Protein AF-A0A959CD91-F1 (afdb_monomer_lite)

Structure (mmCIF, N/CA/C/O backbone):
data_AF-A0A959CD91-F1
#
_entry.id   AF-A0A959CD91-F1
#
loop_
_atom_site.group_PDB
_atom_site.id
_atom_site.type_symbol
_atom_site.label_atom_id
_atom_site.label_alt_id
_atom_site.label_comp_id
_atom_site.label_asym_id
_atom_site.label_en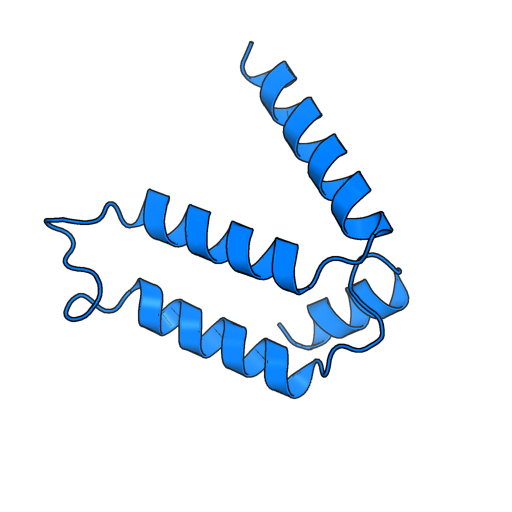tity_id
_atom_site.label_seq_id
_atom_site.pdbx_PDB_ins_code
_atom_site.Cartn_x
_atom_site.Cartn_y
_atom_site.Cartn_z
_atom_site.occupancy
_atom_site.B_iso_or_equiv
_atom_site.auth_seq_id
_atom_site.auth_comp_id
_atom_site.auth_asym_id
_atom_site.auth_atom_id
_atom_site.pdbx_PDB_model_num
ATOM 1 N N . ILE A 1 1 ? -7.425 -8.556 -1.641 1.00 92.88 1 ILE A N 1
ATOM 2 C CA . ILE A 1 1 ? -7.111 -7.138 -1.298 1.00 92.88 1 ILE A CA 1
ATOM 3 C C . ILE A 1 1 ? -8.317 -6.385 -0.736 1.00 92.88 1 ILE A C 1
ATOM 5 O O . ILE A 1 1 ? -8.195 -5.845 0.355 1.00 92.88 1 ILE A O 1
ATOM 9 N N . LYS A 1 2 ? -9.478 -6.369 -1.410 1.00 97.75 2 LYS A N 1
ATOM 10 C CA . LYS A 1 2 ? -10.693 -5.679 -0.926 1.00 97.75 2 LYS A CA 1
ATOM 11 C C . LYS A 1 2 ? -11.065 -6.018 0.527 1.00 97.75 2 LYS A C 1
ATOM 13 O O . LYS A 1 2 ? -11.196 -5.112 1.339 1.00 97.75 2 LYS A O 1
ATOM 18 N N . GLU A 1 3 ? -11.105 -7.302 0.880 1.00 98.31 3 GLU A N 1
ATOM 19 C CA . GLU A 1 3 ? -11.395 -7.755 2.253 1.00 98.31 3 GLU A CA 1
ATOM 20 C C . GLU A 1 3 ? -10.410 -7.204 3.299 1.00 98.31 3 GLU A C 1
ATOM 22 O O . GLU A 1 3 ? -10.795 -6.913 4.430 1.00 98.31 3 GLU A O 1
ATOM 27 N N . ASN A 1 4 ? -9.134 -7.025 2.927 1.00 98.06 4 ASN A N 1
ATOM 28 C CA . ASN A 1 4 ? -8.140 -6.402 3.802 1.00 98.06 4 ASN A CA 1
ATOM 29 C C . ASN A 1 4 ? -8.472 -4.926 4.043 1.00 98.06 4 ASN A C 1
ATOM 31 O O . ASN A 1 4 ? -8.410 -4.472 5.181 1.00 98.06 4 ASN A O 1
ATOM 35 N N . LEU A 1 5 ? -8.852 -4.199 2.989 1.00 98.50 5 LEU A N 1
ATOM 36 C CA . LEU A 1 5 ? -9.248 -2.794 3.091 1.00 98.50 5 LEU A CA 1
ATOM 37 C C . LEU A 1 5 ? -10.485 -2.639 3.983 1.00 98.50 5 LEU A C 1
ATOM 39 O O . LEU A 1 5 ? -10.479 -1.835 4.909 1.00 98.50 5 LEU A O 1
ATOM 43 N N . GLU A 1 6 ? -11.512 -3.459 3.767 1.00 98.62 6 GLU A N 1
ATOM 44 C CA . GLU A 1 6 ? -12.727 -3.455 4.588 1.00 98.62 6 GLU A CA 1
ATOM 45 C C . GLU A 1 6 ? -12.432 -3.795 6.052 1.00 98.62 6 GLU A C 1
ATOM 47 O O . GLU A 1 6 ? -12.963 -3.158 6.962 1.00 98.62 6 GLU A O 1
ATOM 52 N N . ARG A 1 7 ? -11.557 -4.776 6.299 1.00 98.56 7 ARG A N 1
ATOM 53 C CA . ARG A 1 7 ? -11.123 -5.124 7.654 1.00 98.56 7 ARG A CA 1
ATOM 54 C C . ARG A 1 7 ? -10.381 -3.970 8.324 1.00 98.56 7 ARG A C 1
ATOM 56 O O . ARG A 1 7 ? -10.717 -3.647 9.457 1.00 98.56 7 ARG A O 1
ATOM 63 N N . GLY A 1 8 ? -9.418 -3.344 7.651 1.00 98.25 8 GLY A N 1
ATOM 64 C CA . GLY A 1 8 ? -8.676 -2.223 8.231 1.00 98.25 8 GLY A CA 1
ATOM 65 C C . GLY A 1 8 ? -9.551 -0.991 8.475 1.00 98.25 8 GLY A C 1
ATOM 66 O O . GLY A 1 8 ? -9.349 -0.288 9.461 1.00 98.25 8 GLY A O 1
ATOM 67 N N . ILE A 1 9 ? -10.589 -0.773 7.658 1.00 98.56 9 ILE A N 1
ATOM 68 C CA . ILE A 1 9 ? -11.622 0.240 7.930 1.00 98.56 9 ILE A CA 1
ATOM 69 C C . ILE A 1 9 ? -12.391 -0.112 9.210 1.00 98.56 9 ILE A C 1
ATOM 71 O O . ILE A 1 9 ? -12.502 0.732 10.096 1.00 98.56 9 ILE A O 1
ATOM 75 N N . ARG A 1 10 ? -12.864 -1.361 9.357 1.00 98.50 10 ARG A N 1
ATOM 76 C CA . ARG A 1 10 ? -13.551 -1.821 10.585 1.00 98.50 10 ARG A CA 1
ATOM 77 C C . ARG A 1 10 ? -12.674 -1.711 11.834 1.00 98.50 10 ARG A C 1
ATOM 79 O O . ARG A 1 10 ? -13.187 -1.455 12.914 1.00 98.50 10 ARG A O 1
ATOM 86 N N . GLN A 1 11 ? -11.367 -1.909 11.687 1.00 98.00 11 GLN A N 1
ATOM 87 C CA . GLN A 1 11 ? -10.384 -1.790 12.767 1.00 98.00 11 GLN A CA 1
ATOM 88 C C . GLN A 1 11 ? -9.939 -0.342 13.030 1.00 98.00 11 GLN A C 1
ATOM 90 O O . GLN A 1 11 ? -9.184 -0.105 13.967 1.00 98.00 11 GLN A O 1
ATOM 95 N N . GLY A 1 12 ? -10.354 0.623 12.203 1.00 98.06 12 GLY A N 1
ATOM 96 C CA . GLY A 1 12 ? -9.939 2.023 12.308 1.00 98.06 12 GLY A CA 1
ATOM 97 C C . GLY A 1 12 ? -8.497 2.302 11.871 1.00 98.06 12 GLY A C 1
ATOM 98 O O . GLY A 1 12 ? -8.039 3.437 11.989 1.00 98.06 12 GLY A O 1
ATOM 99 N N . THR A 1 13 ? -7.773 1.312 11.342 1.00 98.19 13 THR A N 1
ATOM 100 C CA . THR A 1 13 ? -6.383 1.453 10.874 1.00 98.19 13 THR A CA 1
ATOM 101 C C . THR A 1 13 ? -6.297 2.008 9.450 1.00 98.19 13 THR A C 1
ATOM 103 O O . THR A 1 13 ? -5.296 2.624 9.085 1.00 98.19 13 THR A O 1
ATOM 106 N N . TYR A 1 14 ? -7.357 1.869 8.650 1.00 98.62 14 TYR A N 1
ATOM 107 C CA . TYR A 1 14 ? -7.482 2.499 7.333 1.00 98.62 14 TYR A CA 1
ATOM 108 C C . TYR A 1 14 ? -8.551 3.592 7.327 1.00 98.62 14 TYR A C 1
ATOM 110 O O . TYR A 1 14 ? -9.449 3.623 8.167 1.00 98.62 14 TYR A O 1
ATOM 118 N N . ARG A 1 15 ? -8.440 4.524 6.379 1.00 98.50 15 ARG A N 1
ATOM 119 C CA . ARG A 1 15 ? -9.331 5.683 6.255 1.00 98.50 15 ARG A CA 1
ATOM 120 C C . ARG A 1 15 ? -10.785 5.238 6.010 1.00 98.50 15 ARG A C 1
ATOM 122 O O . ARG A 1 15 ? -11.024 4.470 5.079 1.00 98.50 15 ARG A O 1
ATOM 129 N N . PRO A 1 16 ? -11.770 5.765 6.760 1.00 98.06 16 PRO A N 1
ATOM 130 C CA . PRO A 1 16 ? -13.163 5.324 6.650 1.00 98.06 16 PRO A CA 1
ATOM 131 C C . PRO A 1 16 ? -13.844 5.756 5.344 1.00 98.06 16 PRO A C 1
ATOM 133 O O . PRO A 1 16 ? -14.849 5.172 4.960 1.00 98.06 16 PRO A O 1
ATOM 136 N N . ASN A 1 17 ? -13.302 6.761 4.649 1.00 97.56 17 ASN A N 1
ATOM 137 C CA . ASN A 1 17 ? -13.852 7.284 3.397 1.00 97.56 17 ASN A CA 1
ATOM 138 C C . ASN A 1 17 ? -13.263 6.639 2.131 1.00 97.56 17 ASN A C 1
ATOM 140 O O . ASN A 1 17 ? -13.454 7.159 1.032 1.00 97.56 17 ASN A O 1
ATOM 144 N N . LEU A 1 18 ? -12.520 5.537 2.261 1.00 97.69 18 LEU A N 1
ATOM 145 C CA . LEU A 1 18 ? -12.050 4.784 1.101 1.00 97.69 18 LEU A CA 1
ATOM 146 C C . LEU A 1 18 ? -13.213 4.042 0.452 1.00 97.69 18 LEU A C 1
ATOM 148 O O . LEU A 1 18 ? -14.078 3.506 1.136 1.00 97.69 18 LEU A O 1
ATOM 152 N N . ASN A 1 19 ? -13.167 3.927 -0.873 1.00 98.38 19 ASN A N 1
ATOM 153 C CA . ASN A 1 19 ? -13.948 2.933 -1.595 1.00 98.38 19 ASN A CA 1
ATOM 154 C C . ASN A 1 19 ? -13.081 1.668 -1.776 1.00 98.38 19 ASN A C 1
ATOM 156 O O . ASN A 1 19 ? -12.153 1.694 -2.593 1.00 98.38 19 ASN A O 1
ATOM 160 N N . PRO A 1 20 ? -13.345 0.565 -1.0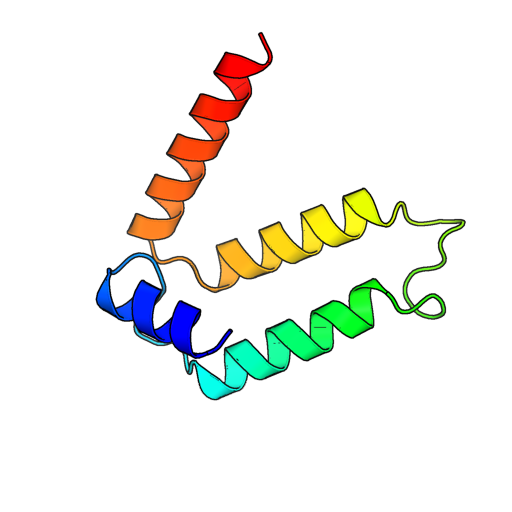44 1.00 98.19 20 PRO A N 1
ATOM 161 C CA . PRO A 1 20 ? -12.494 -0.625 -1.079 1.00 98.19 20 PRO A CA 1
ATOM 162 C C . PRO A 1 20 ? -12.425 -1.293 -2.454 1.00 98.19 20 PRO A C 1
ATOM 164 O O . PRO A 1 20 ? -11.407 -1.896 -2.785 1.00 98.19 20 PRO A O 1
ATOM 167 N N . ASP A 1 21 ? -13.484 -1.180 -3.259 1.00 98.44 21 ASP A N 1
ATOM 168 C CA . ASP A 1 21 ? -13.543 -1.773 -4.596 1.00 98.44 21 ASP A CA 1
ATOM 169 C C . ASP A 1 21 ? -12.583 -1.067 -5.564 1.00 98.44 21 ASP A C 1
ATOM 171 O O . ASP A 1 21 ? -11.758 -1.708 -6.217 1.00 98.44 21 ASP A O 1
ATOM 175 N N . ILE A 1 22 ? -12.626 0.268 -5.580 1.00 98.50 22 ILE A N 1
ATOM 176 C CA . ILE A 1 22 ? -11.748 1.097 -6.417 1.00 98.50 22 ILE A CA 1
ATOM 177 C C . ILE A 1 22 ? -10.291 0.943 -5.972 1.00 98.50 22 ILE A C 1
ATOM 179 O O . ILE A 1 22 ? -9.407 0.693 -6.791 1.00 98.50 22 ILE A O 1
ATOM 183 N N . VAL A 1 23 ? -10.026 1.060 -4.670 1.00 98.44 23 VAL A N 1
ATOM 184 C CA . VAL A 1 23 ? -8.655 1.035 -4.139 1.00 98.44 23 VAL A CA 1
ATOM 185 C C . VAL A 1 23 ? -8.009 -0.341 -4.318 1.00 98.44 23 VAL A C 1
ATOM 187 O O . VAL A 1 23 ? -6.819 -0.411 -4.622 1.00 98.44 23 VAL A O 1
ATOM 190 N N . ALA A 1 24 ? -8.775 -1.434 -4.214 1.00 98.19 24 ALA A N 1
ATOM 191 C CA . ALA A 1 24 ? -8.264 -2.772 -4.506 1.00 98.19 24 ALA A CA 1
ATOM 192 C C . ALA A 1 24 ? -7.858 -2.931 -5.979 1.00 98.19 24 ALA A C 1
ATOM 194 O O . ALA A 1 24 ? -6.794 -3.486 -6.252 1.00 98.19 24 ALA A O 1
ATOM 195 N N . LYS A 1 25 ? -8.661 -2.417 -6.921 1.00 98.00 25 LYS A N 1
ATOM 196 C CA . LYS A 1 25 ? -8.337 -2.438 -8.359 1.00 98.00 25 LYS A CA 1
ATOM 197 C C . LYS A 1 25 ? -7.097 -1.599 -8.671 1.00 98.00 25 LYS A C 1
ATOM 199 O O . LYS A 1 25 ? -6.212 -2.068 -9.380 1.00 98.00 25 LYS A O 1
ATOM 204 N N . LEU A 1 26 ? -6.992 -0.404 -8.082 1.00 97.88 26 LEU A N 1
ATOM 205 C CA . LEU A 1 26 ? -5.804 0.447 -8.209 1.00 97.88 26 LEU A CA 1
ATOM 206 C C . LEU A 1 26 ? -4.547 -0.226 -7.653 1.00 97.88 26 LEU A C 1
ATOM 208 O O . LEU A 1 26 ? -3.486 -0.109 -8.257 1.00 97.88 26 LEU A O 1
ATOM 212 N N . TYR A 1 27 ? -4.650 -0.920 -6.515 1.00 96.94 27 TYR A N 1
ATOM 213 C CA . TYR A 1 27 ? -3.529 -1.669 -5.952 1.00 96.94 27 TYR A CA 1
ATOM 214 C C . TYR A 1 27 ? -3.036 -2.725 -6.945 1.00 96.94 27 TYR A C 1
ATOM 216 O O . TYR A 1 27 ? -1.875 -2.666 -7.334 1.00 96.94 27 TYR A O 1
ATOM 224 N N . VAL A 1 28 ? -3.924 -3.605 -7.421 1.00 95.56 28 VAL A N 1
ATOM 225 C CA . VAL A 1 28 ? -3.569 -4.680 -8.365 1.00 95.56 28 VAL A CA 1
ATOM 226 C C . VAL A 1 28 ? -2.975 -4.121 -9.659 1.00 95.56 28 VAL A C 1
ATOM 228 O O . VAL A 1 28 ? -1.916 -4.574 -10.081 1.00 95.56 28 VAL A O 1
ATOM 231 N N . GLY A 1 29 ? -3.593 -3.092 -10.250 1.00 96.50 29 GLY A N 1
ATOM 232 C CA . GLY A 1 29 ? -3.072 -2.467 -11.470 1.00 96.50 29 GLY A CA 1
ATOM 233 C C . GLY A 1 29 ? -1.675 -1.869 -11.282 1.00 96.50 29 GLY A C 1
ATOM 234 O O . GLY A 1 29 ? -0.804 -2.041 -12.129 1.00 96.50 29 GLY A O 1
ATOM 235 N N . LYS A 1 30 ? -1.417 -1.227 -10.136 1.00 94.44 30 LYS A N 1
ATOM 236 C CA . LYS A 1 30 ? -0.082 -0.707 -9.813 1.00 94.44 30 LYS A CA 1
ATOM 237 C C . LYS A 1 30 ? 0.944 -1.808 -9.558 1.00 94.44 30 LYS A C 1
ATOM 239 O O . LYS A 1 30 ? 2.110 -1.592 -9.846 1.00 94.44 30 LYS A O 1
ATOM 244 N N . THR A 1 31 ? 0.541 -2.973 -9.045 1.00 92.31 31 THR A N 1
ATOM 245 C CA . THR A 1 31 ? 1.461 -4.115 -8.911 1.00 92.31 31 THR A CA 1
ATOM 246 C C . THR A 1 31 ? 1.992 -4.543 -10.279 1.00 92.31 31 THR A C 1
ATOM 248 O O . THR A 1 31 ? 3.190 -4.766 -10.413 1.00 92.31 31 THR A O 1
ATOM 251 N N . SER A 1 32 ? 1.129 -4.597 -11.300 1.00 92.56 32 SER A N 1
ATOM 252 C CA . SER A 1 32 ? 1.557 -4.850 -12.681 1.00 92.56 32 SER A CA 1
ATOM 253 C C . SER A 1 32 ? 2.445 -3.729 -13.219 1.00 92.56 32 SER A C 1
ATOM 255 O O . SER A 1 32 ? 3.470 -4.018 -13.817 1.00 92.56 32 SER A O 1
ATOM 257 N N . LEU A 1 33 ? 2.097 -2.468 -12.941 1.00 93.38 33 LEU A N 1
ATOM 258 C CA . LEU A 1 33 ? 2.882 -1.303 -13.363 1.00 93.38 33 LEU A CA 1
ATOM 259 C C . LEU A 1 33 ? 4.317 -1.323 -12.818 1.00 93.38 33 LEU A C 1
ATOM 261 O O . LEU A 1 33 ? 5.243 -0.967 -13.525 1.00 93.38 33 LEU A O 1
ATOM 265 N N . VAL A 1 34 ? 4.513 -1.742 -11.566 1.00 93.25 34 VAL A N 1
ATOM 266 C CA . VAL A 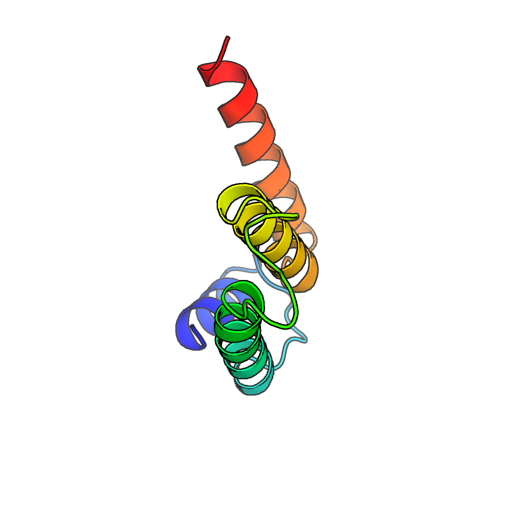1 34 ? 5.846 -1.831 -10.942 1.00 93.25 34 VAL A CA 1
ATOM 267 C C . VAL A 1 34 ? 6.723 -2.914 -11.587 1.00 93.25 34 VAL A C 1
ATOM 269 O O . VAL A 1 34 ? 7.943 -2.844 -11.485 1.00 93.25 34 VAL A O 1
ATOM 272 N N . ALA A 1 35 ? 6.116 -3.897 -12.254 1.00 88.00 35 ALA A N 1
ATOM 273 C CA . ALA A 1 35 ? 6.814 -4.950 -12.989 1.00 88.00 35 ALA A CA 1
ATOM 274 C C . ALA A 1 35 ? 6.943 -4.655 -14.498 1.00 88.00 35 ALA A C 1
ATOM 276 O O . ALA A 1 35 ? 7.428 -5.503 -15.242 1.00 88.00 35 ALA A O 1
ATOM 277 N N . ASP A 1 36 ? 6.480 -3.490 -14.954 1.00 95.12 36 ASP A N 1
ATOM 278 C CA . ASP A 1 36 ? 6.531 -3.078 -16.354 1.00 95.12 36 ASP A CA 1
ATOM 279 C C . ASP A 1 36 ? 7.936 -2.554 -16.702 1.00 95.12 36 ASP A C 1
ATOM 281 O O . ASP A 1 36 ? 8.336 -1.487 -16.237 1.00 95.12 36 ASP A O 1
ATOM 285 N N . GLU A 1 37 ? 8.693 -3.299 -17.515 1.00 94.00 37 GLU A N 1
ATOM 286 C CA . GLU A 1 37 ? 10.059 -2.922 -17.913 1.00 94.00 37 GLU A CA 1
ATOM 287 C C . GLU A 1 37 ? 10.119 -1.779 -18.940 1.00 94.00 37 GLU A C 1
ATOM 289 O O . GLU A 1 37 ? 11.181 -1.173 -19.098 1.00 94.00 37 GLU A O 1
ATOM 294 N N . GLU A 1 38 ? 9.013 -1.447 -19.620 1.00 96.50 38 GLU A N 1
ATOM 295 C CA . GLU A 1 38 ? 8.956 -0.262 -20.484 1.00 96.50 38 GLU A CA 1
ATOM 296 C C . GLU A 1 38 ? 8.879 1.010 -19.634 1.00 96.50 38 GLU A C 1
ATOM 298 O O . GLU A 1 38 ? 9.536 2.007 -19.943 1.00 96.50 38 GLU A O 1
ATOM 303 N N . MET A 1 39 ? 8.113 0.971 -18.538 1.00 95.94 39 MET A N 1
ATOM 304 C CA . MET A 1 39 ? 8.008 2.094 -17.604 1.00 95.94 39 MET A CA 1
ATOM 305 C C . MET A 1 39 ? 9.170 2.154 -16.606 1.00 95.94 39 MET A C 1
ATOM 307 O O . MET A 1 39 ? 9.652 3.243 -16.290 1.00 95.94 39 MET A O 1
ATOM 311 N N . PHE A 1 40 ? 9.623 1.003 -16.111 1.00 96.31 40 PHE A N 1
ATOM 312 C CA . PHE A 1 40 ? 10.675 0.881 -15.107 1.00 96.31 40 PHE A CA 1
ATOM 313 C C . PHE A 1 40 ? 11.771 -0.098 -15.557 1.00 96.31 40 PHE A C 1
ATOM 315 O O . PHE A 1 40 ? 11.844 -1.227 -15.065 1.00 96.31 40 PHE A O 1
ATOM 322 N N . PRO A 1 41 ? 12.670 0.318 -16.469 1.00 96.88 41 PRO A N 1
ATOM 323 C CA . PRO A 1 41 ? 13.735 -0.550 -16.954 1.00 96.88 41 PRO A CA 1
ATOM 324 C C . PRO A 1 41 ? 14.634 -1.054 -15.816 1.00 96.88 41 PRO A C 1
ATOM 326 O O . PRO A 1 41 ? 15.217 -0.257 -15.076 1.00 96.88 41 PRO A O 1
ATOM 329 N N . ALA A 1 42 ? 14.846 -2.370 -15.725 1.00 93.69 42 ALA A N 1
ATOM 330 C CA . ALA A 1 42 ? 15.638 -2.995 -14.654 1.00 93.69 42 ALA A CA 1
ATOM 331 C C . ALA A 1 42 ? 17.113 -2.539 -14.608 1.00 93.69 42 ALA A C 1
ATOM 333 O O . ALA A 1 42 ? 17.787 -2.675 -13.588 1.00 93.69 42 ALA A O 1
ATOM 334 N N . ARG A 1 43 ? 17.625 -1.975 -15.713 1.00 95.88 43 ARG A N 1
ATOM 335 C CA . ARG A 1 43 ? 18.965 -1.363 -15.786 1.00 95.88 43 ARG A CA 1
ATOM 336 C C . ARG A 1 43 ? 19.066 -0.012 -15.066 1.00 95.88 43 ARG A C 1
ATOM 338 O O . ARG A 1 43 ? 20.172 0.429 -14.774 1.00 95.88 43 ARG A O 1
ATOM 345 N N . GLU A 1 44 ? 17.937 0.649 -14.830 1.00 97.00 44 GLU A N 1
ATOM 346 C CA . GLU A 1 44 ? 17.848 1.968 -14.189 1.00 97.00 44 GLU A CA 1
ATOM 347 C C . GLU A 1 44 ? 17.211 1.890 -12.798 1.00 97.00 44 GLU A C 1
ATOM 349 O O . GLU A 1 44 ? 17.574 2.668 -11.915 1.00 97.00 44 GLU A O 1
ATOM 354 N N . TYR A 1 45 ? 16.305 0.935 -12.576 1.00 96.62 45 TYR A N 1
ATOM 355 C CA . TYR A 1 45 ? 15.550 0.823 -11.336 1.00 96.62 45 TYR A CA 1
ATOM 356 C C . TYR A 1 45 ? 15.719 -0.549 -10.675 1.00 96.62 45 TYR A C 1
ATOM 358 O O . TYR A 1 45 ? 15.420 -1.586 -11.264 1.00 96.62 45 TYR A O 1
ATOM 366 N N . ASP A 1 46 ? 16.138 -0.557 -9.405 1.00 94.69 46 ASP A N 1
ATOM 367 C CA . ASP A 1 46 ? 16.127 -1.771 -8.585 1.00 94.69 46 ASP A CA 1
ATOM 368 C C . ASP A 1 46 ? 14.681 -2.124 -8.216 1.00 94.69 46 ASP A C 1
ATOM 370 O O . ASP A 1 46 ? 13.990 -1.368 -7.526 1.00 94.69 46 ASP A O 1
ATOM 374 N N . ILE A 1 47 ? 14.236 -3.303 -8.649 1.00 91.38 47 ILE A N 1
ATOM 375 C CA . ILE A 1 47 ? 12.872 -3.789 -8.434 1.00 91.38 47 ILE A CA 1
ATOM 376 C C . ILE A 1 47 ? 12.484 -3.825 -6.947 1.00 91.38 47 ILE A C 1
ATOM 378 O O . ILE A 1 47 ? 11.343 -3.540 -6.595 1.00 91.38 47 ILE A O 1
ATOM 382 N N . ARG A 1 48 ? 13.429 -4.098 -6.039 1.00 93.56 48 ARG A N 1
ATOM 383 C CA . ARG A 1 48 ? 13.175 -4.122 -4.589 1.00 93.56 48 ARG A CA 1
ATOM 384 C C . ARG A 1 48 ? 12.880 -2.723 -4.069 1.00 93.56 48 ARG A C 1
ATOM 386 O O . ARG A 1 48 ? 11.963 -2.557 -3.268 1.00 93.56 48 ARG A O 1
ATOM 393 N N . VAL A 1 49 ? 13.630 -1.726 -4.543 1.00 95.38 49 VAL A N 1
ATOM 394 C CA . VAL A 1 49 ? 13.414 -0.316 -4.191 1.00 95.38 49 VAL A CA 1
ATOM 395 C C . VAL A 1 49 ? 12.079 0.163 -4.754 1.00 95.38 49 VAL A C 1
ATOM 397 O O . VAL A 1 49 ? 11.294 0.762 -4.026 1.00 95.38 49 VAL A O 1
ATOM 400 N N . LEU A 1 50 ? 11.762 -0.175 -6.006 1.00 95.25 50 LEU A N 1
ATOM 401 C CA . LEU A 1 50 ? 10.468 0.145 -6.611 1.00 95.25 50 LEU A CA 1
ATOM 402 C C . LEU A 1 50 ? 9.289 -0.443 -5.833 1.00 95.25 50 LEU A C 1
ATOM 404 O O . LEU A 1 50 ? 8.345 0.278 -5.508 1.00 95.25 50 LEU A O 1
ATOM 408 N N . PHE A 1 51 ? 9.342 -1.735 -5.497 1.00 94.50 51 PHE A N 1
ATOM 409 C CA . PHE A 1 51 ? 8.305 -2.366 -4.682 1.00 94.50 51 PHE A CA 1
ATOM 410 C C . PHE A 1 51 ? 8.207 -1.723 -3.295 1.00 94.50 51 PHE A C 1
ATOM 412 O O . PHE A 1 51 ? 7.096 -1.504 -2.808 1.00 94.50 51 PHE A O 1
ATOM 419 N N . TRP A 1 52 ? 9.338 -1.378 -2.672 1.00 94.81 52 TRP A N 1
ATOM 420 C CA . TRP A 1 52 ? 9.359 -0.689 -1.382 1.00 94.81 52 TRP A CA 1
ATOM 421 C C . TRP A 1 52 ? 8.673 0.680 -1.445 1.00 94.81 52 TRP A C 1
ATOM 423 O O . TRP A 1 52 ? 7.809 0.975 -0.613 1.00 94.81 52 TRP A O 1
ATOM 433 N N . GLU A 1 53 ? 8.998 1.496 -2.446 1.00 96.00 53 GLU A N 1
ATOM 434 C CA . GLU A 1 53 ? 8.373 2.804 -2.660 1.00 96.00 53 GLU A CA 1
ATOM 435 C C . GLU A 1 53 ? 6.880 2.671 -2.974 1.00 96.00 53 GLU A C 1
ATOM 437 O O . GLU A 1 53 ? 6.052 3.372 -2.389 1.00 96.00 53 GLU A O 1
ATOM 442 N N . TYR A 1 54 ? 6.497 1.714 -3.821 1.00 96.19 54 TYR A N 1
ATOM 443 C CA . TYR A 1 54 ? 5.098 1.439 -4.144 1.00 96.19 54 TYR A CA 1
ATOM 444 C C . TYR A 1 54 ? 4.272 1.050 -2.910 1.00 96.19 54 TYR A C 1
ATOM 446 O O . TYR A 1 54 ? 3.180 1.592 -2.698 1.00 96.19 54 TYR A O 1
ATOM 454 N N . ILE A 1 55 ? 4.776 0.134 -2.079 1.00 95.25 55 ILE A N 1
ATOM 455 C CA . ILE A 1 55 ? 4.074 -0.295 -0.867 1.00 95.25 55 ILE A CA 1
ATOM 456 C C . ILE A 1 55 ? 3.986 0.855 0.136 1.00 95.25 55 ILE A C 1
ATOM 458 O O . ILE A 1 55 ? 2.905 1.093 0.682 1.00 95.25 55 ILE A O 1
ATOM 462 N N . ASN A 1 56 ? 5.066 1.619 0.337 1.00 95.19 56 ASN A N 1
ATOM 463 C CA . ASN A 1 56 ? 5.032 2.798 1.201 1.00 95.19 56 ASN A CA 1
ATOM 464 C C . ASN A 1 56 ? 4.011 3.820 0.704 1.00 95.19 56 ASN A C 1
ATOM 466 O O . ASN A 1 56 ? 3.158 4.251 1.483 1.00 95.19 56 ASN A O 1
ATOM 470 N N . TYR A 1 57 ? 4.040 4.155 -0.583 1.00 96.25 57 TYR A N 1
ATOM 471 C CA . TYR A 1 57 ? 3.066 5.041 -1.207 1.00 96.25 57 TYR A CA 1
ATOM 472 C C . TYR A 1 57 ? 1.631 4.551 -0.964 1.00 96.25 57 TYR A C 1
ATOM 474 O O . TYR A 1 57 ? 0.763 5.325 -0.551 1.00 96.25 57 TYR A O 1
ATOM 482 N N . HIS A 1 58 ? 1.368 3.256 -1.174 1.00 97.19 58 HIS A N 1
ATOM 483 C CA . HIS A 1 58 ? 0.036 2.689 -0.993 1.00 97.19 58 HIS A CA 1
ATOM 484 C C . HIS A 1 58 ? -0.434 2.772 0.463 1.00 97.19 58 HIS A C 1
ATOM 486 O O . HIS A 1 58 ? -1.533 3.267 0.716 1.00 97.19 58 HIS A O 1
ATOM 492 N N . ILE A 1 59 ? 0.398 2.338 1.417 1.00 96.25 59 ILE A N 1
ATOM 493 C CA . ILE A 1 59 ? 0.056 2.329 2.845 1.00 96.25 59 ILE A CA 1
ATOM 494 C C . ILE A 1 59 ? -0.224 3.750 3.342 1.00 96.25 59 ILE A C 1
ATOM 496 O O . ILE A 1 59 ? -1.244 3.960 3.997 1.00 96.25 59 ILE A O 1
ATOM 500 N N . HIS A 1 60 ? 0.604 4.741 2.993 1.00 95.75 60 HIS A N 1
ATOM 501 C CA . HIS A 1 60 ? 0.358 6.133 3.399 1.00 95.75 60 HIS A CA 1
ATOM 502 C C . HIS A 1 60 ? -0.920 6.703 2.767 1.00 95.75 60 HIS A C 1
ATOM 504 O O . HIS A 1 60 ? -1.608 7.504 3.399 1.00 95.75 60 HIS A O 1
ATOM 510 N N . GLY A 1 61 ? -1.280 6.261 1.558 1.00 96.94 61 GLY A N 1
ATOM 511 C CA . GLY A 1 61 ? -2.527 6.654 0.902 1.00 96.94 61 GLY A CA 1
ATOM 512 C C . GLY A 1 61 ? -3.791 6.120 1.591 1.00 96.94 61 GLY A C 1
ATOM 513 O O . GLY A 1 61 ? -4.818 6.812 1.607 1.00 96.94 61 GLY A O 1
ATOM 514 N N . ILE A 1 62 ? -3.727 4.912 2.169 1.00 98.19 62 ILE A N 1
ATOM 515 C CA . ILE A 1 62 ? -4.888 4.240 2.780 1.00 98.19 62 ILE A CA 1
ATOM 516 C C . ILE A 1 62 ? -4.953 4.361 4.308 1.00 98.19 62 ILE A C 1
ATOM 518 O O . ILE A 1 62 ? -6.038 4.219 4.871 1.00 98.19 62 ILE A O 1
ATOM 522 N N . ALA A 1 63 ? -3.836 4.619 4.990 1.00 98.25 63 ALA A N 1
ATOM 523 C CA . ALA A 1 63 ? -3.774 4.639 6.449 1.00 98.25 63 ALA A CA 1
ATOM 524 C C . ALA A 1 63 ? -4.560 5.814 7.056 1.00 98.25 63 ALA A C 1
ATOM 526 O O . ALA A 1 63 ? -4.453 6.968 6.618 1.00 98.25 63 ALA A O 1
ATOM 527 N N . SER A 1 64 ? -5.342 5.522 8.099 1.00 98.50 64 SER A N 1
ATOM 528 C CA . SER A 1 64 ? -5.943 6.550 8.957 1.00 98.50 64 SER A CA 1
ATOM 529 C C . SER A 1 64 ? -4.863 7.252 9.794 1.00 98.50 64 SER A C 1
ATOM 531 O O . SER A 1 64 ? -3.696 6.858 9.770 1.00 98.50 64 SER A O 1
ATOM 533 N N . ASP A 1 65 ? -5.230 8.279 10.564 1.00 97.69 65 ASP A N 1
ATOM 534 C CA . ASP A 1 65 ? -4.289 8.889 11.516 1.00 97.69 65 ASP A CA 1
ATOM 535 C C . ASP A 1 65 ? -3.771 7.858 12.533 1.00 97.69 65 ASP A C 1
ATOM 537 O O . ASP A 1 65 ? -2.581 7.839 12.846 1.00 97.69 65 ASP A O 1
ATOM 541 N N . GLU A 1 66 ? -4.637 6.948 12.987 1.00 97.12 66 GLU A N 1
ATOM 542 C CA . GLU A 1 66 ? -4.247 5.866 13.894 1.00 97.12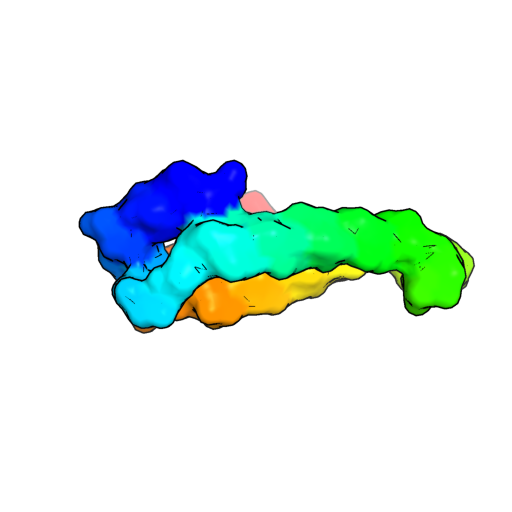 66 GLU A CA 1
ATOM 543 C C . GLU A 1 66 ? -3.376 4.817 13.193 1.00 97.12 66 GLU A C 1
ATOM 545 O O . GLU A 1 66 ? -2.339 4.415 13.720 1.00 97.12 66 GLU A O 1
ATOM 550 N N . GLY A 1 67 ? -3.723 4.439 11.960 1.00 97.56 67 GLY A N 1
ATOM 551 C CA . GLY A 1 67 ? -2.890 3.558 11.141 1.00 97.56 67 GLY A CA 1
ATOM 552 C C . GLY A 1 67 ? -1.494 4.125 10.889 1.00 97.56 67 GLY A C 1
ATOM 553 O O . GLY A 1 67 ? -0.515 3.383 10.936 1.00 97.56 67 GLY A O 1
ATOM 554 N N . ARG A 1 68 ? -1.375 5.444 10.684 1.00 96.69 68 ARG A N 1
ATOM 555 C CA . ARG A 1 68 ? -0.079 6.124 10.533 1.00 96.69 68 ARG A CA 1
ATOM 556 C C . ARG A 1 68 ? 0.741 6.072 11.818 1.00 96.69 68 ARG A C 1
ATOM 558 O O . ARG A 1 68 ? 1.917 5.733 11.763 1.00 96.69 68 ARG A O 1
ATOM 565 N N . ARG A 1 69 ? 0.133 6.320 12.983 1.00 96.31 69 ARG A N 1
ATOM 566 C CA . ARG A 1 69 ? 0.828 6.160 14.275 1.00 96.31 69 ARG A CA 1
ATOM 567 C C . ARG A 1 69 ? 1.319 4.730 14.486 1.00 96.31 69 ARG A C 1
ATOM 569 O O . ARG A 1 69 ? 2.427 4.532 14.977 1.00 96.31 69 ARG A O 1
ATOM 576 N N . LEU A 1 70 ? 0.509 3.739 14.115 1.00 95.00 70 LEU A N 1
ATOM 577 C CA . LEU A 1 70 ? 0.887 2.332 14.197 1.00 95.00 70 LEU A CA 1
ATOM 578 C C . LEU A 1 70 ? 2.065 2.004 13.263 1.00 95.00 70 LEU A C 1
ATOM 580 O O . LEU A 1 70 ? 3.010 1.344 13.689 1.00 95.00 70 LEU A O 1
ATOM 584 N N . LEU A 1 71 ? 2.047 2.510 12.027 1.00 93.44 71 LEU A N 1
ATOM 585 C CA . LEU A 1 71 ? 3.150 2.354 11.075 1.00 93.44 71 LEU A CA 1
ATOM 586 C C . LEU A 1 71 ? 4.466 2.918 11.627 1.00 93.44 71 LEU A C 1
ATOM 588 O O . LEU A 1 71 ? 5.494 2.246 11.562 1.00 93.44 71 LEU A O 1
ATOM 592 N N . GLU A 1 72 ? 4.436 4.116 12.210 1.00 93.12 72 GLU A N 1
ATOM 593 C CA . GLU A 1 72 ? 5.633 4.732 12.794 1.00 93.12 72 GLU A CA 1
ATOM 594 C C . GLU A 1 72 ? 6.182 3.932 13.982 1.00 93.12 72 GLU A C 1
ATOM 596 O O . GLU A 1 72 ? 7.398 3.779 14.112 1.00 93.12 72 GLU A O 1
ATOM 601 N N . LYS A 1 73 ? 5.309 3.333 14.805 1.00 93.56 73 LYS A N 1
ATOM 602 C CA . LYS A 1 73 ? 5.738 2.409 15.869 1.00 93.56 73 LYS A CA 1
ATOM 603 C C . LYS A 1 73 ? 6.464 1.186 15.302 1.00 93.56 73 LYS A C 1
ATOM 605 O O . LYS A 1 73 ? 7.519 0.826 15.822 1.00 93.56 73 LYS A O 1
ATOM 610 N N . TYR A 1 74 ? 5.944 0.574 14.236 1.00 90.19 74 TYR A N 1
ATOM 611 C CA . TYR A 1 74 ? 6.600 -0.570 13.591 1.00 90.19 74 TYR A CA 1
ATOM 612 C C . TYR A 1 74 ? 7.962 -0.198 12.997 1.00 90.19 74 TYR A C 1
ATOM 614 O O . TYR A 1 74 ? 8.943 -0.894 13.251 1.00 90.19 74 TYR A O 1
ATOM 622 N N . LYS A 1 75 ? 8.055 0.937 12.294 1.00 87.44 75 LYS A N 1
ATOM 623 C CA . LYS A 1 75 ? 9.326 1.437 11.740 1.00 87.44 75 LYS A CA 1
ATOM 624 C C . LYS A 1 75 ? 10.362 1.737 12.825 1.00 87.44 75 LYS A C 1
ATOM 626 O O . LYS A 1 75 ? 11.552 1.493 12.636 1.00 87.44 75 LYS A O 1
ATOM 631 N N . ALA A 1 76 ? 9.933 2.280 13.964 1.00 88.56 76 ALA A N 1
ATOM 632 C CA . ALA A 1 76 ? 10.820 2.526 15.096 1.00 88.56 76 ALA A CA 1
ATOM 633 C C . ALA A 1 76 ? 11.337 1.217 15.718 1.00 88.56 76 ALA A C 1
ATOM 635 O O . ALA A 1 76 ? 12.513 1.147 16.069 1.00 88.56 76 ALA A O 1
ATOM 636 N N . ALA A 1 77 ? 10.489 0.188 15.818 1.00 84.12 77 ALA A N 1
ATOM 637 C CA . ALA A 1 77 ? 10.868 -1.126 16.338 1.00 84.12 77 ALA A CA 1
ATOM 638 C C . ALA A 1 77 ? 11.829 -1.879 15.400 1.00 84.12 77 ALA A C 1
ATOM 640 O O . ALA A 1 77 ? 12.793 -2.477 15.868 1.00 84.12 77 ALA A O 1
ATOM 641 N N . GLU A 1 78 ? 11.622 -1.805 14.083 1.00 79.62 78 GLU A N 1
ATOM 642 C CA . GLU A 1 78 ? 12.517 -2.406 13.084 1.00 79.62 78 GLU A CA 1
ATOM 643 C C . GLU A 1 78 ? 13.931 -1.805 13.160 1.00 79.62 78 GLU A C 1
ATOM 645 O O . GLU A 1 78 ? 14.921 -2.530 13.233 1.00 79.62 78 GLU A O 1
ATOM 650 N N . LYS A 1 79 ? 14.039 -0.475 13.287 1.00 70.94 79 LYS A N 1
ATOM 651 C CA . LYS A 1 79 ? 15.328 0.221 13.474 1.00 70.94 79 LYS A CA 1
ATOM 652 C C . LYS A 1 79 ? 16.072 -0.170 14.758 1.00 70.94 79 LYS A C 1
ATOM 654 O O . LYS A 1 79 ? 17.272 0.073 14.846 1.00 70.94 79 LYS A O 1
ATOM 659 N N . GLN A 1 80 ? 15.378 -0.714 15.758 1.00 59.97 80 GLN A N 1
ATOM 660 C CA . GLN A 1 80 ? 15.977 -1.175 17.015 1.00 59.97 80 GLN A CA 1
ATOM 66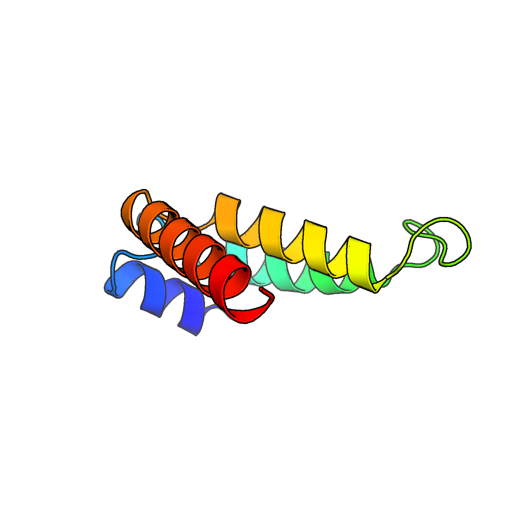1 C C . GLN A 1 80 ? 16.451 -2.631 16.945 1.00 59.97 80 GLN A C 1
ATOM 663 O O . GLN A 1 80 ? 17.317 -3.001 17.724 1.00 59.97 80 GLN A O 1
ATOM 668 N N . GLN A 1 81 ? 15.919 -3.439 16.022 1.00 54.50 81 GLN A N 1
ATOM 669 C CA . GLN A 1 81 ? 16.319 -4.842 15.832 1.00 54.50 81 GLN A CA 1
ATOM 670 C C . GLN A 1 81 ? 17.513 -5.011 14.880 1.00 54.50 81 GLN A C 1
ATOM 672 O O . GLN A 1 81 ? 18.115 -6.077 14.835 1.00 54.50 81 GLN A O 1
ATOM 677 N N . VAL A 1 82 ? 17.847 -3.968 14.114 1.00 55.44 82 VAL A N 1
ATOM 678 C CA . VAL A 1 82 ? 18.980 -3.940 13.167 1.00 55.44 82 VAL A CA 1
ATOM 679 C C . VAL A 1 82 ? 20.205 -3.210 13.764 1.00 55.44 82 VAL A C 1
ATOM 681 O O . VAL A 1 82 ? 21.201 -2.992 13.078 1.00 55.44 82 VAL A O 1
ATOM 684 N N . LYS A 1 83 ? 20.144 -2.827 15.046 1.00 43.94 83 LYS A N 1
ATOM 685 C CA . LYS A 1 83 ? 21.286 -2.332 15.832 1.00 43.94 83 LYS A CA 1
ATOM 686 C C . LYS A 1 83 ? 21.847 -3.441 16.706 1.00 43.94 83 LYS 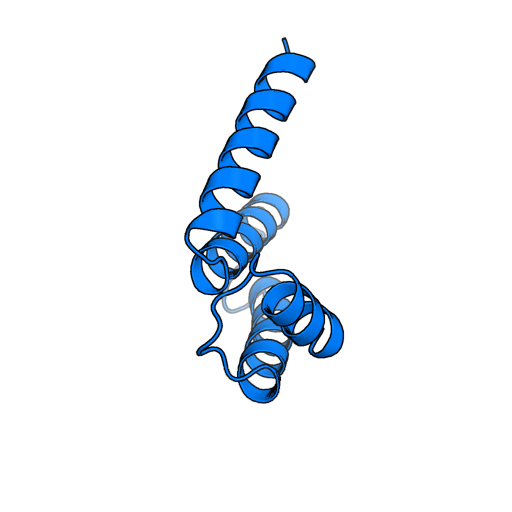A C 1
ATOM 688 O O . LYS A 1 83 ? 23.085 -3.450 16.864 1.00 43.94 83 LYS A O 1
#

Secondary structure (DSSP, 8-state):
-HHHHHHHHHTTSB-TT--HHHHHHHHHHHHHHHT-TTTS-TTTS-HHHHHHHHHHHHHHHHB-HHHHHHHHHHHHHHHHH--

pLDDT: mean 93.3, std 10.01, range [43.94, 98.62]

Foldseek 3Di:
DLVVLVVCCVVLFWDVPDDSVVLVVVLVVVVVVLVDCVNPPVVRDPSVVSVVVSVVVSSVVTGDPVNVVVVVVVVVVVVVVVD

Radius of gyration: 14.81 Å; chains: 1; bounding box: 35×17×38 Å

Sequence (83 aa):
IKENLERGIRQGTYRPNLNPDIVAKLYVGKTSLVADEEMFPAREYDIRVLFWEYINYHIHGIASDEGRRLLEKYKAAEKQQVK